Protein AF-A0A835RUQ0-F1 (afdb_monomer_lite)

Structure (mmCIF, N/CA/C/O backbone):
data_AF-A0A835RUQ0-F1
#
_entry.id   AF-A0A835RUQ0-F1
#
loop_
_atom_site.group_PDB
_atom_site.id
_atom_site.type_symbol
_atom_site.label_atom_id
_atom_site.label_alt_id
_atom_site.label_comp_id
_atom_site.label_asym_id
_atom_site.label_entity_id
_atom_site.label_seq_id
_atom_site.pdbx_PDB_ins_code
_atom_site.Cartn_x
_atom_site.Cartn_y
_atom_site.Cartn_z
_atom_site.occupancy
_atom_site.B_iso_or_equiv
_atom_site.auth_seq_id
_atom_site.auth_comp_id
_atom_site.auth_asym_id
_atom_site.auth_atom_id
_atom_site.pdbx_PDB_model_num
ATOM 1 N N . MET A 1 1 ? 3.274 1.310 27.617 1.00 34.81 1 MET A N 1
ATOM 2 C CA . MET A 1 1 ? 2.453 0.096 27.823 1.00 34.81 1 MET A CA 1
ATOM 3 C C . MET A 1 1 ? 2.215 -0.600 26.497 1.00 34.81 1 MET A C 1
ATOM 5 O O . MET A 1 1 ? 1.680 0.009 25.580 1.00 34.81 1 MET A O 1
ATOM 9 N N . ASN A 1 2 ? 2.695 -1.838 26.375 1.00 34.31 2 ASN A N 1
ATOM 10 C CA . ASN A 1 2 ? 2.659 -2.623 25.145 1.00 34.31 2 ASN A CA 1
ATOM 11 C C . ASN A 1 2 ? 1.298 -3.331 25.018 1.00 34.31 2 ASN A C 1
ATOM 13 O O . ASN A 1 2 ? 1.087 -4.388 25.603 1.00 34.31 2 ASN A O 1
ATOM 17 N N . PHE A 1 3 ? 0.374 -2.727 24.271 1.00 51.44 3 PHE A N 1
ATOM 18 C CA . PHE A 1 3 ? -0.959 -3.278 23.995 1.00 51.44 3 PHE A CA 1
ATOM 19 C C . PHE A 1 3 ? -0.957 -4.379 22.914 1.00 51.44 3 PHE A C 1
ATOM 21 O O . PHE A 1 3 ? -2.013 -4.911 22.587 1.00 51.44 3 PHE A O 1
ATOM 28 N N . GLY A 1 4 ? 0.207 -4.730 22.351 1.00 45.09 4 GLY A N 1
ATOM 29 C CA . GLY A 1 4 ? 0.317 -5.683 21.242 1.00 45.09 4 GLY A CA 1
ATOM 30 C C . GLY A 1 4 ? 0.271 -7.160 21.645 1.00 45.09 4 GLY A C 1
ATOM 31 O O . GLY A 1 4 ? 0.070 -8.007 20.780 1.00 45.09 4 GLY A O 1
ATOM 32 N N . LYS A 1 5 ? 0.450 -7.495 22.932 1.00 44.28 5 LYS A N 1
ATOM 33 C CA . LYS A 1 5 ? 0.599 -8.895 23.386 1.00 44.28 5 LYS A CA 1
ATOM 34 C C . LYS A 1 5 ? -0.615 -9.491 24.114 1.00 44.28 5 LYS A C 1
ATOM 36 O O . LYS A 1 5 ? -0.690 -10.706 24.241 1.00 44.28 5 LYS A O 1
ATOM 41 N N . GLU A 1 6 ? -1.596 -8.689 24.524 1.00 45.34 6 GLU A N 1
ATOM 42 C CA . GLU A 1 6 ? -2.783 -9.164 25.258 1.00 45.34 6 GLU A CA 1
ATOM 43 C C . GLU A 1 6 ? -4.026 -9.117 24.355 1.00 45.34 6 GLU A C 1
ATOM 45 O O . GLU A 1 6 ? -4.739 -8.121 24.252 1.00 45.34 6 GLU A O 1
ATOM 50 N N . ARG A 1 7 ? -4.276 -10.217 23.636 1.00 51.00 7 ARG A N 1
ATOM 51 C CA . ARG A 1 7 ? -5.387 -10.334 22.670 1.00 51.00 7 ARG A CA 1
ATOM 52 C C . ARG A 1 7 ? -6.780 -10.450 23.313 1.00 51.00 7 ARG A C 1
ATOM 54 O O . ARG A 1 7 ? -7.779 -10.395 22.597 1.00 51.00 7 ARG A O 1
ATOM 61 N N . LYS A 1 8 ? -6.872 -10.590 24.639 1.00 54.84 8 LYS A N 1
ATOM 62 C CA . LYS A 1 8 ? -8.118 -10.572 25.419 1.00 54.84 8 LYS A CA 1
ATOM 63 C C . LYS A 1 8 ? -7.942 -9.615 26.599 1.00 54.84 8 LYS A C 1
ATOM 65 O O . LYS A 1 8 ? -6.935 -9.674 27.289 1.00 54.84 8 LYS A O 1
ATOM 70 N N . LEU A 1 9 ? -8.919 -8.731 26.822 1.00 57.62 9 LEU A N 1
ATOM 71 C CA . LEU A 1 9 ? -9.021 -8.039 28.106 1.00 57.62 9 LEU A CA 1
ATOM 72 C C . LEU A 1 9 ? -9.418 -9.079 29.145 1.00 57.62 9 LEU A C 1
ATOM 74 O O . LEU A 1 9 ? -10.568 -9.520 29.133 1.00 57.62 9 LEU A O 1
ATOM 78 N N . GLU A 1 10 ? -8.487 -9.443 30.021 1.00 63.16 10 GLU A N 1
ATOM 79 C CA . GLU A 1 10 ? -8.781 -10.210 31.229 1.00 63.16 10 GLU A CA 1
ATOM 80 C C . GLU A 1 10 ? -9.987 -9.574 31.940 1.00 63.16 10 GLU A C 1
ATOM 82 O O . GLU A 1 10 ? -9.985 -8.375 32.240 1.00 63.16 10 GLU A O 1
ATOM 87 N N . SER A 1 11 ? -11.052 -10.348 32.166 1.00 62.75 11 SER A N 1
ATOM 88 C CA . SER A 1 11 ? -12.344 -9.839 32.655 1.00 62.75 11 SER A CA 1
ATOM 89 C C . SER A 1 11 ? -12.217 -9.039 33.959 1.00 62.75 11 SER A C 1
ATOM 91 O O . SER A 1 11 ? -12.908 -8.037 34.134 1.00 62.75 11 SER A O 1
ATOM 93 N N . CYS A 1 12 ? -11.274 -9.421 34.826 1.00 60.56 12 CYS A N 1
ATOM 94 C CA . CYS A 1 12 ? -10.948 -8.715 36.068 1.00 60.56 12 CYS A CA 1
ATOM 95 C C . CYS A 1 12 ? -10.403 -7.293 35.816 1.00 60.56 12 CYS A C 1
ATOM 97 O O . CYS A 1 12 ? -10.809 -6.331 36.465 1.00 60.56 12 CYS A O 1
ATOM 99 N N . ARG A 1 13 ? -9.556 -7.118 34.796 1.00 73.81 13 ARG A N 1
ATOM 100 C CA . ARG A 1 13 ? -8.981 -5.813 34.432 1.00 73.81 13 ARG A CA 1
ATOM 101 C C . ARG A 1 13 ? -10.009 -4.883 33.792 1.00 73.81 13 ARG A C 1
ATOM 103 O O . ARG A 1 13 ? -9.942 -3.675 33.981 1.00 73.81 13 ARG A O 1
ATOM 110 N N . LYS A 1 14 ? -10.979 -5.445 33.064 1.00 75.12 14 LYS A N 1
ATOM 111 C CA . LYS A 1 14 ? -12.108 -4.694 32.496 1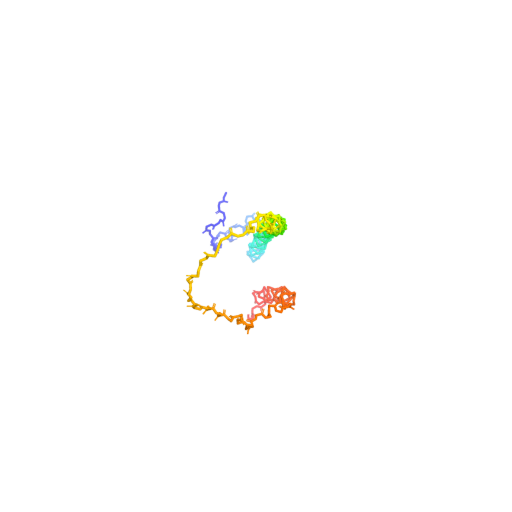.00 75.12 14 LYS A CA 1
ATOM 112 C C . LYS A 1 14 ? -13.012 -4.120 33.589 1.00 75.12 14 LYS A C 1
ATOM 114 O O . LYS A 1 14 ? -13.397 -2.963 33.482 1.00 75.12 14 LYS A O 1
ATOM 119 N N . LEU A 1 15 ? -13.327 -4.917 34.613 1.00 74.50 15 LEU A N 1
ATOM 120 C CA . LEU A 1 15 ? -14.119 -4.482 35.768 1.00 74.50 15 LEU A CA 1
ATOM 121 C C . LEU A 1 15 ? -13.394 -3.405 36.577 1.00 74.50 15 LEU A C 1
ATOM 123 O O . LEU A 1 15 ? -13.989 -2.372 36.849 1.00 74.50 15 LEU A O 1
ATOM 127 N N . HIS A 1 16 ? -12.108 -3.595 36.888 1.00 82.88 16 HIS A N 1
ATOM 128 C CA . HIS A 1 16 ? -11.329 -2.557 37.571 1.00 82.88 16 HIS A CA 1
ATOM 129 C C . HIS A 1 16 ? -11.293 -1.246 36.792 1.00 82.88 16 HIS A C 1
ATOM 131 O O . HIS A 1 16 ? -11.536 -0.195 37.376 1.00 82.88 16 HIS A O 1
ATOM 137 N N . LEU A 1 17 ? -11.044 -1.313 35.480 1.00 83.75 17 LEU A N 1
ATOM 138 C CA . LEU A 1 17 ? -11.030 -0.116 34.653 1.00 83.75 17 LEU A CA 1
ATOM 139 C C . LEU A 1 17 ? -12.406 0.553 34.670 1.00 83.75 17 LEU A C 1
ATOM 141 O O . LEU A 1 17 ? -12.493 1.723 34.991 1.00 83.75 17 LEU A O 1
ATOM 145 N N . ALA A 1 18 ? -13.483 -0.190 34.408 1.00 87.88 18 ALA A N 1
ATOM 146 C CA . ALA A 1 18 ? -14.855 0.315 34.461 1.00 87.88 18 ALA A CA 1
ATOM 147 C C . ALA A 1 18 ? -15.165 1.068 35.769 1.00 87.88 18 ALA A C 1
ATOM 149 O O . ALA A 1 18 ? -15.664 2.191 35.716 1.00 87.88 18 ALA A O 1
ATOM 150 N N . THR A 1 19 ? -14.783 0.507 36.920 1.00 88.50 19 THR A N 1
ATOM 151 C CA . THR A 1 19 ? -14.944 1.157 38.228 1.00 88.50 19 THR A CA 1
ATOM 152 C C . THR A 1 19 ? -14.112 2.437 38.358 1.00 88.50 19 THR A C 1
ATOM 154 O O . THR A 1 19 ? -14.623 3.439 38.845 1.00 88.50 19 THR A O 1
ATOM 157 N N . GLU A 1 20 ? -12.855 2.434 37.909 1.00 91.81 20 GLU A N 1
ATOM 158 C CA . GLU A 1 20 ? -11.938 3.582 38.015 1.00 91.81 20 GLU A CA 1
ATOM 159 C C . GLU A 1 20 ? -12.396 4.791 37.183 1.00 91.81 20 GLU A C 1
ATOM 161 O O . GLU A 1 20 ? -12.326 5.927 37.645 1.00 91.81 20 GLU A O 1
ATOM 166 N N . ILE A 1 21 ? -12.907 4.552 35.971 1.00 91.31 21 ILE A N 1
ATOM 167 C CA . ILE A 1 21 ? -13.442 5.599 35.078 1.00 91.31 21 ILE A CA 1
ATOM 168 C C . ILE A 1 21 ? -14.950 5.840 35.251 1.00 91.31 21 ILE A C 1
ATOM 170 O O . ILE A 1 21 ? -15.507 6.686 34.555 1.00 91.31 21 ILE A O 1
ATOM 174 N N . GLY A 1 22 ? -15.617 5.124 36.163 1.00 92.25 22 GLY A N 1
ATOM 175 C CA . GLY A 1 22 ? -17.052 5.273 36.426 1.00 92.25 22 GLY A CA 1
ATOM 176 C C . GLY A 1 22 ? -17.953 4.919 35.235 1.00 92.25 22 GLY A C 1
ATOM 177 O O . GLY A 1 22 ? -19.029 5.495 35.090 1.00 92.25 22 GLY A O 1
ATOM 178 N N . LEU A 1 23 ? -17.513 4.007 34.363 1.00 91.88 23 LEU A N 1
ATOM 179 C CA . LEU A 1 23 ? -18.259 3.551 33.185 1.00 91.88 23 LEU A CA 1
ATOM 180 C C . LEU A 1 23 ? -18.751 2.116 33.357 1.00 91.88 23 LEU A C 1
ATOM 182 O O . LEU A 1 23 ? -18.185 1.334 34.114 1.00 91.88 23 LEU A O 1
ATOM 186 N N . ASP A 1 24 ? -19.771 1.732 32.591 1.00 86.75 24 ASP A N 1
ATOM 187 C CA . ASP A 1 24 ? -20.242 0.350 32.580 1.00 86.75 24 ASP A CA 1
ATOM 188 C C . ASP A 1 24 ? -19.206 -0.583 31.900 1.00 86.75 24 ASP A C 1
ATOM 190 O O . ASP A 1 24 ? -18.668 -0.250 30.831 1.00 86.75 24 ASP A O 1
ATOM 194 N N . PRO A 1 25 ? -18.922 -1.782 32.451 1.00 82.19 25 PRO A N 1
ATOM 195 C CA . PRO A 1 25 ? -17.986 -2.736 31.850 1.00 82.19 25 PRO A CA 1
ATOM 196 C C . PRO A 1 25 ? -18.273 -3.086 30.380 1.00 82.19 25 PRO A C 1
ATOM 198 O O . PRO A 1 25 ? -17.339 -3.377 29.622 1.00 82.19 25 PRO A O 1
ATOM 201 N N . LYS A 1 26 ? -19.537 -3.040 29.937 1.00 87.06 26 LYS A N 1
ATOM 202 C CA . LYS A 1 26 ? -19.927 -3.236 28.534 1.00 87.06 26 LYS A CA 1
ATOM 203 C C . LYS A 1 26 ? -19.447 -2.085 27.653 1.00 87.06 26 LYS A C 1
ATOM 205 O O . LYS A 1 26 ? -18.929 -2.344 26.568 1.00 87.06 26 LYS A O 1
ATOM 210 N N . GLN A 1 27 ? -19.544 -0.837 28.115 1.00 87.00 27 GLN A N 1
ATOM 211 C CA . GLN A 1 27 ? -19.044 0.333 27.379 1.00 87.00 27 GLN A CA 1
ATOM 212 C C . GLN A 1 27 ? -17.530 0.250 27.184 1.00 87.00 27 GLN A C 1
ATOM 214 O O . GLN A 1 27 ? -17.031 0.460 26.077 1.00 87.00 27 GLN A O 1
ATOM 219 N N . VAL A 1 28 ? -16.805 -0.148 28.232 1.00 82.12 28 VAL A N 1
ATOM 220 C CA . VAL A 1 28 ? -15.361 -0.396 28.152 1.00 82.12 28 VAL A CA 1
ATOM 221 C C . VAL A 1 28 ? -15.063 -1.487 27.116 1.00 82.12 28 VAL A C 1
ATOM 223 O O . VAL A 1 28 ? -14.185 -1.317 26.270 1.00 82.12 28 VAL A O 1
ATOM 226 N N . ALA A 1 29 ? -15.820 -2.589 27.113 1.00 82.56 29 ALA A N 1
ATOM 227 C CA . ALA A 1 29 ? -15.637 -3.665 26.137 1.00 82.56 29 ALA A CA 1
ATOM 228 C C . ALA A 1 29 ? -15.811 -3.191 24.682 1.00 82.56 29 ALA A C 1
ATOM 230 O O . ALA A 1 29 ? -14.937 -3.466 23.853 1.00 82.56 29 ALA A O 1
ATOM 231 N N . VAL A 1 30 ? -16.891 -2.456 24.395 1.00 84.44 30 VAL A N 1
ATOM 232 C CA . VAL A 1 30 ? -17.184 -1.895 23.065 1.00 84.44 30 VAL A CA 1
ATOM 233 C C . VAL A 1 30 ? -16.111 -0.893 22.649 1.00 84.44 30 VAL A C 1
ATOM 235 O O . VAL A 1 30 ? -15.620 -0.933 21.523 1.00 84.44 30 VAL A O 1
ATOM 238 N N . TRP A 1 31 ? -15.662 -0.034 23.564 1.00 88.81 31 TRP A N 1
ATOM 239 C CA . TRP A 1 31 ? -14.603 0.930 23.276 1.00 88.81 31 TRP A CA 1
ATOM 240 C C . TRP A 1 31 ? -13.299 0.246 22.844 1.00 88.81 31 TRP A C 1
ATOM 242 O O . TRP A 1 31 ? -12.691 0.637 21.845 1.00 88.81 31 TRP A O 1
ATOM 252 N N . PHE A 1 32 ? -12.888 -0.821 23.537 1.00 83.62 32 PHE A N 1
ATOM 253 C CA . PHE A 1 32 ? -11.699 -1.586 23.152 1.00 83.62 32 PHE A CA 1
ATOM 254 C C . PHE A 1 32 ? -11.879 -2.337 21.827 1.00 83.62 32 PHE A C 1
ATOM 256 O O . PHE A 1 32 ? -10.914 -2.456 21.070 1.00 83.62 32 PHE A O 1
ATOM 263 N N . GLN A 1 33 ? -13.081 -2.844 21.532 1.00 82.94 33 GLN A N 1
ATOM 264 C CA . GLN A 1 33 ? -13.395 -3.430 20.223 1.00 82.94 33 GLN A CA 1
ATOM 265 C C . GLN A 1 33 ? -13.244 -2.388 19.113 1.00 82.94 33 GLN A C 1
ATOM 267 O O . GLN A 1 33 ? -12.438 -2.593 18.207 1.00 82.94 33 GLN A O 1
ATOM 272 N N . ASN A 1 34 ? -13.901 -1.235 19.248 1.00 89.38 34 ASN A N 1
ATOM 273 C CA . ASN A 1 34 ? -13.827 -0.135 18.285 1.00 89.38 34 ASN A CA 1
ATOM 274 C C . ASN A 1 34 ? -12.394 0.360 18.102 1.00 89.38 34 ASN A C 1
ATOM 276 O O . ASN A 1 34 ? -11.966 0.658 16.990 1.00 89.38 34 ASN A O 1
ATOM 280 N N . ARG A 1 35 ? -11.610 0.417 19.181 1.00 91.56 35 ARG A N 1
ATOM 281 C CA . ARG A 1 35 ? -10.205 0.810 19.092 1.00 91.56 35 ARG A CA 1
ATOM 282 C C . ARG A 1 35 ? -9.369 -0.196 18.302 1.00 91.56 35 ARG A C 1
ATOM 284 O O . ARG A 1 35 ? -8.536 0.229 17.505 1.00 91.56 35 ARG A O 1
ATOM 291 N N . ARG A 1 36 ? -9.594 -1.503 18.480 1.00 89.81 36 ARG A N 1
ATOM 292 C CA . ARG A 1 36 ? -8.933 -2.540 17.668 1.00 89.81 36 ARG A CA 1
ATOM 293 C C . ARG A 1 36 ? -9.383 -2.496 16.209 1.00 89.81 36 ARG A C 1
ATOM 295 O O . ARG A 1 36 ? -8.529 -2.610 15.338 1.00 89.81 36 ARG A O 1
ATOM 302 N N . ALA A 1 37 ? -10.674 -2.288 15.947 1.00 90.69 37 ALA A N 1
ATOM 303 C CA . ALA A 1 37 ? -11.209 -2.145 14.593 1.00 90.69 37 ALA A CA 1
ATOM 304 C C . ALA A 1 37 ? -10.587 -0.940 13.867 1.00 90.69 37 ALA A C 1
ATOM 306 O O . ALA A 1 37 ? -10.050 -1.086 12.771 1.00 90.69 37 ALA A O 1
ATOM 307 N N . ARG A 1 38 ? -10.529 0.226 14.530 1.00 92.50 38 ARG A N 1
ATOM 308 C CA . ARG A 1 38 ? -9.857 1.430 14.008 1.00 92.50 38 ARG A CA 1
ATOM 309 C C . ARG A 1 38 ? -8.369 1.209 13.763 1.00 92.50 38 ARG A C 1
ATOM 311 O O . ARG A 1 38 ? -7.852 1.648 12.746 1.00 92.50 38 ARG A O 1
ATOM 318 N N . TRP A 1 39 ? -7.675 0.532 14.679 1.00 91.56 39 TRP A N 1
ATOM 319 C CA . TRP A 1 39 ? -6.256 0.225 14.490 1.00 91.56 39 TRP A CA 1
ATOM 320 C C . TRP A 1 39 ? -6.035 -0.703 13.293 1.00 91.56 39 TRP A C 1
ATOM 322 O O . TRP A 1 39 ? -5.161 -0.429 12.480 1.00 91.56 39 TRP A O 1
ATOM 332 N N . LYS A 1 40 ? -6.854 -1.752 13.148 1.00 92.69 40 LYS A N 1
ATOM 333 C CA . LYS A 1 40 ? -6.783 -2.668 12.003 1.00 92.69 40 LYS A CA 1
ATOM 334 C C . LYS A 1 40 ? -7.077 -1.951 10.682 1.00 92.69 40 LYS A C 1
ATOM 336 O O . LYS A 1 40 ? -6.349 -2.166 9.724 1.00 92.69 40 LYS A O 1
ATOM 341 N N . SER A 1 41 ? -8.090 -1.085 10.659 1.00 91.56 41 SER A N 1
ATOM 342 C CA . SER A 1 41 ? -8.436 -0.282 9.476 1.00 91.56 41 SER A CA 1
ATOM 343 C C . SER A 1 41 ? -7.276 0.629 9.084 1.00 91.56 41 SER A C 1
ATOM 345 O O . SER A 1 41 ? -6.814 0.582 7.952 1.00 91.56 41 SER A O 1
ATOM 347 N N . LYS A 1 42 ? -6.700 1.347 10.057 1.00 93.06 42 LYS A N 1
ATOM 348 C CA . LYS A 1 42 ? -5.530 2.197 9.822 1.00 93.06 42 LYS A CA 1
ATOM 349 C C . LYS A 1 42 ? -4.314 1.413 9.316 1.00 93.06 42 LYS A C 1
ATOM 351 O O . LYS A 1 42 ? -3.624 1.878 8.422 1.00 93.06 42 LYS A O 1
ATOM 356 N N . GLN A 1 43 ? -4.038 0.233 9.876 1.00 92.75 43 GLN A N 1
ATOM 357 C CA . GLN A 1 43 ? -2.946 -0.614 9.381 1.00 92.75 43 GLN A CA 1
ATOM 358 C C . GLN A 1 43 ? -3.160 -1.018 7.918 1.00 92.75 43 GLN A C 1
ATOM 360 O O . GLN A 1 43 ? -2.217 -0.958 7.139 1.00 92.75 43 GLN A O 1
ATOM 365 N N . LEU A 1 44 ? -4.389 -1.381 7.542 1.00 95.56 44 LEU A N 1
ATOM 366 C CA . LEU A 1 44 ? -4.718 -1.747 6.167 1.00 95.56 44 LEU A CA 1
ATOM 367 C C . LEU A 1 44 ? -4.579 -0.554 5.207 1.00 95.56 44 LEU A C 1
ATOM 369 O O . LEU A 1 44 ? -4.026 -0.707 4.122 1.00 95.56 44 LEU A O 1
ATOM 373 N N . GLU A 1 45 ? -5.030 0.634 5.617 1.00 95.94 45 GLU A N 1
ATOM 374 C CA . GLU A 1 45 ? -4.832 1.881 4.864 1.00 95.94 45 GLU A CA 1
ATOM 375 C C . GLU A 1 45 ? -3.337 2.172 4.648 1.00 95.94 45 GLU A C 1
ATOM 377 O O . GLU A 1 45 ? -2.911 2.416 3.518 1.00 95.94 45 GLU A O 1
ATOM 382 N N . ASP A 1 46 ? -2.525 2.088 5.707 1.00 95.81 46 ASP A N 1
ATOM 383 C CA . ASP A 1 46 ? -1.077 2.319 5.643 1.00 95.81 46 ASP A CA 1
ATOM 384 C C . ASP A 1 46 ? -0.376 1.292 4.724 1.00 95.81 46 ASP A C 1
ATOM 386 O O . ASP A 1 46 ? 0.544 1.635 3.972 1.00 95.81 46 ASP A O 1
ATOM 390 N N . GLU A 1 47 ? -0.795 0.023 4.768 1.00 97.12 47 GLU A N 1
ATOM 391 C CA . GLU A 1 47 ? -0.294 -1.038 3.885 1.00 97.12 47 GLU A CA 1
ATOM 392 C C . GLU A 1 47 ? -0.685 -0.804 2.425 1.00 97.12 47 GLU A C 1
ATOM 394 O O . GLU A 1 47 ? 0.170 -0.917 1.544 1.00 97.12 47 GLU A O 1
ATOM 399 N N . TYR A 1 48 ? -1.935 -0.418 2.169 1.00 98.00 48 TYR A N 1
ATOM 400 C CA . TYR A 1 48 ? -2.411 -0.090 0.829 1.00 98.00 48 TYR A CA 1
ATOM 401 C C . TYR A 1 48 ? -1.633 1.083 0.225 1.00 98.00 48 TYR A C 1
ATOM 403 O O . TYR A 1 48 ? -1.158 0.990 -0.906 1.00 98.00 48 TYR A O 1
ATOM 411 N N . VAL A 1 49 ? -1.433 2.165 0.985 1.00 97.88 49 VAL A N 1
ATOM 412 C CA . VAL A 1 49 ? -0.650 3.328 0.532 1.00 97.88 49 VAL A CA 1
ATOM 413 C C . VAL A 1 49 ? 0.780 2.920 0.177 1.00 97.88 49 VAL A C 1
ATOM 415 O O . VAL A 1 49 ? 1.310 3.343 -0.852 1.00 97.88 49 VAL A O 1
ATOM 418 N N . ARG A 1 50 ? 1.404 2.062 0.993 1.00 97.94 50 ARG A N 1
ATOM 419 C CA . ARG A 1 50 ? 2.753 1.547 0.728 1.00 97.94 50 ARG A CA 1
ATOM 420 C C . ARG A 1 50 ? 2.801 0.715 -0.552 1.00 97.94 50 ARG A C 1
ATOM 422 O O . ARG A 1 50 ? 3.694 0.921 -1.372 1.00 97.94 50 ARG A O 1
ATOM 429 N N . LEU A 1 51 ? 1.850 -0.203 -0.720 1.00 98.38 51 LEU A N 1
ATOM 430 C CA . LEU A 1 51 ? 1.769 -1.061 -1.899 1.00 98.38 51 LEU A CA 1
ATOM 431 C C . LEU A 1 51 ? 1.554 -0.231 -3.168 1.00 98.38 51 LEU A C 1
ATOM 433 O O . LEU A 1 51 ? 2.271 -0.413 -4.149 1.00 98.38 51 LEU A O 1
ATOM 437 N N . ARG A 1 52 ? 0.633 0.735 -3.117 1.00 97.62 52 ARG A N 1
ATOM 438 C CA . ARG A 1 52 ? 0.350 1.645 -4.227 1.00 97.62 52 ARG A CA 1
ATOM 439 C C . ARG A 1 52 ? 1.572 2.472 -4.623 1.00 97.62 52 ARG A C 1
ATOM 441 O O . ARG A 1 52 ? 1.912 2.514 -5.794 1.00 97.62 52 ARG A O 1
ATOM 448 N N . SER A 1 53 ? 2.284 3.049 -3.656 1.00 98.12 53 SER A N 1
ATOM 449 C CA . SER A 1 53 ? 3.523 3.797 -3.920 1.00 98.12 53 SER A CA 1
ATOM 450 C C . SER A 1 53 ? 4.602 2.934 -4.594 1.00 98.12 53 SER A C 1
ATOM 452 O O . SER A 1 53 ? 5.262 3.364 -5.544 1.00 98.12 53 SER A O 1
ATOM 454 N N . SER A 1 54 ? 4.749 1.679 -4.153 1.00 98.44 54 SER A N 1
ATOM 455 C CA . SER A 1 54 ? 5.666 0.724 -4.786 1.00 98.44 54 SER A CA 1
ATOM 456 C C . SER A 1 54 ? 5.249 0.396 -6.220 1.00 98.44 54 SER A C 1
ATOM 458 O O . SER A 1 54 ? 6.103 0.304 -7.100 1.00 98.44 54 SER A O 1
ATOM 460 N N . HIS A 1 55 ? 3.951 0.215 -6.456 1.00 98.31 55 HIS A N 1
ATOM 461 C CA . HIS A 1 55 ? 3.401 -0.064 -7.777 1.00 98.31 55 HIS A CA 1
ATOM 462 C C . HIS A 1 55 ? 3.590 1.118 -8.736 1.00 98.31 55 HIS A C 1
ATOM 464 O O . HIS A 1 55 ? 4.089 0.936 -9.844 1.00 98.31 55 HIS A O 1
ATOM 470 N N . ASP A 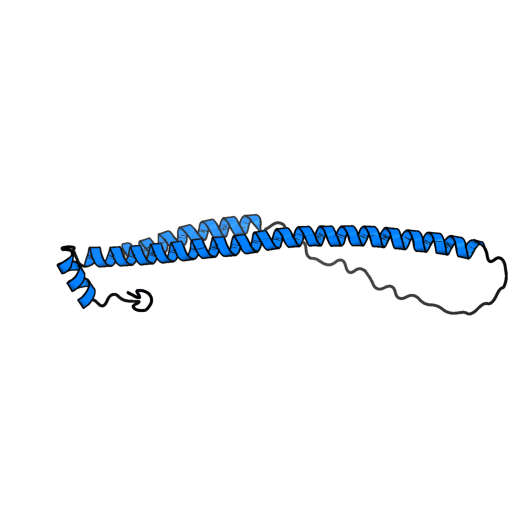1 56 ? 3.271 2.335 -8.296 1.00 98.31 56 ASP A N 1
ATOM 471 C CA . ASP A 1 56 ? 3.427 3.550 -9.100 1.00 98.31 56 ASP A CA 1
ATOM 472 C C . ASP A 1 56 ? 4.901 3.765 -9.487 1.00 98.31 56 ASP A C 1
ATOM 474 O O . ASP A 1 56 ? 5.212 4.090 -10.633 1.00 98.31 56 ASP A O 1
ATOM 478 N N . THR A 1 57 ? 5.826 3.483 -8.563 1.00 98.44 57 THR A N 1
ATOM 479 C CA . THR A 1 57 ? 7.272 3.494 -8.840 1.00 98.44 57 THR A CA 1
ATOM 480 C C . THR A 1 57 ? 7.652 2.463 -9.908 1.00 98.44 57 THR A C 1
ATOM 482 O O . THR A 1 57 ? 8.386 2.777 -10.845 1.00 98.44 57 THR A O 1
ATOM 485 N N . ALA A 1 58 ? 7.131 1.238 -9.801 1.00 98.56 58 ALA A N 1
ATOM 486 C CA . ALA A 1 58 ? 7.387 0.179 -10.774 1.00 98.56 58 ALA A CA 1
ATOM 487 C C . ALA A 1 58 ? 6.840 0.521 -12.171 1.00 98.56 58 ALA A C 1
ATOM 489 O O . ALA A 1 58 ? 7.495 0.224 -13.169 1.00 98.56 58 ALA A O 1
ATOM 490 N N . LEU A 1 59 ? 5.679 1.181 -12.257 1.00 98.56 59 LEU A N 1
ATOM 491 C CA . LEU A 1 59 ? 5.120 1.659 -13.524 1.00 98.56 59 LEU A CA 1
ATOM 492 C C . LEU A 1 59 ? 6.014 2.706 -14.192 1.00 98.56 59 LEU A C 1
ATOM 494 O O . LEU A 1 59 ? 6.246 2.628 -15.398 1.00 98.56 59 LEU A O 1
ATOM 498 N N . VAL A 1 60 ? 6.543 3.659 -13.421 1.00 98.69 60 VAL A N 1
ATOM 499 C CA . VAL A 1 60 ? 7.472 4.672 -13.947 1.00 98.69 60 VAL A CA 1
ATOM 500 C C . VAL A 1 60 ? 8.732 4.011 -14.507 1.00 98.69 60 VAL A C 1
ATOM 502 O O . VAL A 1 60 ? 9.129 4.309 -15.635 1.00 98.69 60 VAL A O 1
ATOM 505 N N . GLU A 1 61 ? 9.324 3.069 -13.769 1.00 98.50 61 GLU A N 1
ATOM 506 C CA . GLU A 1 61 ? 10.507 2.339 -14.235 1.00 98.50 61 GLU A CA 1
ATOM 507 C C . GLU A 1 61 ? 10.216 1.475 -15.464 1.00 98.50 61 GLU A C 1
ATOM 509 O O . GLU A 1 61 ? 11.013 1.460 -16.401 1.00 98.50 61 GLU A O 1
ATOM 514 N N . LYS A 1 62 ? 9.056 0.809 -15.518 1.00 98.31 62 LYS A N 1
ATOM 515 C CA . LYS A 1 62 ? 8.624 0.054 -16.700 1.00 98.31 62 LYS A CA 1
ATOM 516 C C . LYS A 1 62 ? 8.548 0.959 -17.931 1.00 98.31 62 LYS A C 1
ATOM 518 O O . LYS A 1 62 ? 9.178 0.648 -18.938 1.00 98.31 62 LYS A O 1
ATOM 523 N N . CYS A 1 63 ? 7.853 2.094 -17.838 1.00 98.50 63 CYS A N 1
ATOM 524 C CA . CYS A 1 63 ? 7.757 3.059 -18.936 1.00 98.50 63 CYS A CA 1
ATOM 525 C C . CYS A 1 63 ? 9.138 3.577 -19.371 1.00 98.50 63 CYS A C 1
ATOM 527 O O . CYS A 1 63 ? 9.400 3.740 -20.564 1.00 98.50 63 CYS A O 1
ATOM 529 N N . ARG A 1 64 ? 10.048 3.829 -18.420 1.00 98.62 64 ARG A N 1
ATOM 530 C CA . ARG A 1 64 ? 11.427 4.233 -18.727 1.00 98.62 64 ARG A CA 1
ATOM 531 C C . ARG A 1 64 ? 12.159 3.151 -19.523 1.00 98.62 64 ARG A C 1
ATOM 533 O O . ARG A 1 64 ? 12.747 3.456 -20.559 1.00 98.62 64 ARG A O 1
ATOM 540 N N . LEU A 1 65 ? 12.094 1.900 -19.071 1.00 98.69 65 LEU A N 1
ATOM 541 C CA . LEU A 1 65 ? 12.751 0.769 -19.729 1.00 98.69 65 LEU A CA 1
ATOM 542 C C . LEU A 1 65 ? 12.161 0.479 -21.113 1.00 98.69 65 LEU A C 1
ATOM 544 O O . LEU A 1 65 ? 12.911 0.212 -22.046 1.00 98.69 65 LEU A O 1
ATOM 548 N N . GLU A 1 66 ? 10.843 0.576 -21.280 1.00 98.44 66 GLU A N 1
ATOM 549 C CA . GLU A 1 66 ? 10.187 0.419 -22.584 1.00 98.44 66 GLU A CA 1
ATOM 550 C C . GLU A 1 66 ? 10.675 1.469 -23.591 1.00 98.44 66 GLU A C 1
ATOM 552 O O . GLU A 1 66 ? 11.001 1.128 -24.731 1.00 98.44 66 GLU A O 1
ATOM 557 N N . ASN A 1 67 ? 10.821 2.725 -23.155 1.00 98.38 67 ASN A N 1
ATOM 558 C CA . ASN A 1 67 ? 11.402 3.786 -23.978 1.00 98.38 67 ASN A CA 1
ATOM 559 C C . ASN A 1 67 ? 12.871 3.509 -24.326 1.00 98.38 67 ASN A C 1
ATOM 561 O O . ASN A 1 67 ? 13.275 3.682 -25.476 1.00 98.38 67 ASN A O 1
ATOM 565 N N . GLU A 1 68 ? 13.681 3.051 -23.369 1.00 98.50 68 GLU A N 1
ATOM 566 C CA . GLU A 1 68 ? 15.079 2.684 -23.628 1.00 98.50 68 GLU A CA 1
ATOM 567 C C . GLU A 1 68 ? 15.192 1.534 -24.633 1.00 98.50 68 GLU A C 1
ATOM 569 O O . GLU A 1 68 ? 15.975 1.622 -25.579 1.00 98.50 68 GLU A O 1
ATOM 574 N N . VAL A 1 69 ? 14.369 0.493 -24.493 1.00 98.56 69 VAL A N 1
ATOM 575 C CA . VAL A 1 69 ? 14.312 -0.630 -25.439 1.00 98.56 69 VAL A CA 1
ATOM 576 C C . VAL A 1 69 ? 13.916 -0.148 -26.832 1.00 98.56 69 VAL A C 1
ATOM 578 O O . VAL A 1 69 ? 14.539 -0.557 -27.814 1.00 98.56 69 VAL A O 1
ATOM 581 N N . LEU A 1 70 ? 12.920 0.735 -26.939 1.00 98.44 70 LEU A N 1
ATOM 582 C CA . LEU A 1 70 ? 12.504 1.310 -28.218 1.00 98.44 70 LEU A CA 1
ATOM 583 C C . LEU A 1 70 ? 13.652 2.089 -28.879 1.00 98.44 70 LEU A C 1
ATOM 585 O O . LEU A 1 70 ? 13.956 1.869 -30.051 1.00 98.44 70 LEU A O 1
ATOM 589 N N . MET A 1 71 ? 14.338 2.942 -28.115 1.00 98.31 71 MET A N 1
ATOM 590 C CA . MET A 1 71 ? 15.476 3.726 -28.602 1.00 98.31 71 MET A CA 1
ATOM 591 C C . MET A 1 71 ? 16.657 2.849 -29.027 1.00 98.31 71 MET A C 1
ATOM 593 O O . MET A 1 71 ? 17.330 3.147 -30.014 1.00 98.31 71 MET A O 1
ATOM 597 N N . LEU A 1 72 ? 16.933 1.771 -28.292 1.00 98.44 72 LEU A N 1
ATOM 598 C CA . LEU A 1 72 ? 17.991 0.825 -28.642 1.00 98.44 72 LEU A CA 1
ATOM 599 C C . LEU A 1 72 ? 17.649 0.040 -29.910 1.00 98.44 72 LEU A C 1
ATOM 601 O O . LEU A 1 72 ? 18.527 -0.150 -30.747 1.00 98.44 72 LEU A O 1
ATOM 605 N N . ARG A 1 73 ? 16.385 -0.357 -30.091 1.00 98.12 73 ARG A N 1
ATOM 606 C CA . ARG A 1 73 ? 15.913 -1.007 -31.323 1.00 98.12 73 ARG A CA 1
ATOM 607 C C . ARG A 1 73 ? 16.049 -0.100 -32.543 1.00 98.12 73 ARG A C 1
ATOM 609 O O . ARG A 1 73 ? 16.538 -0.557 -33.569 1.00 98.12 73 ARG A O 1
ATOM 616 N N . ASP A 1 74 ? 15.685 1.177 -32.423 1.00 98.31 74 ASP A N 1
ATOM 617 C CA . ASP A 1 74 ? 15.858 2.162 -33.501 1.00 98.31 74 ASP A CA 1
ATOM 618 C C . ASP A 1 74 ? 17.342 2.361 -33.864 1.00 98.31 74 ASP A C 1
ATOM 620 O O . ASP A 1 74 ? 17.719 2.336 -35.035 1.00 98.31 74 ASP A O 1
ATOM 624 N N . LYS A 1 75 ? 18.219 2.482 -32.858 1.00 98.06 75 LYS A N 1
ATOM 625 C CA . LYS A 1 75 ? 19.673 2.567 -33.080 1.00 98.06 75 LYS A CA 1
ATOM 626 C C . LYS A 1 75 ? 20.237 1.313 -33.746 1.00 98.06 75 LYS A C 1
ATOM 628 O O . LYS A 1 75 ? 21.069 1.439 -34.643 1.00 98.06 75 LYS A O 1
ATOM 633 N N . LEU A 1 76 ? 19.793 0.131 -33.317 1.00 97.81 76 LEU A N 1
ATOM 634 C CA . LEU A 1 76 ? 20.212 -1.139 -33.901 1.00 97.81 76 LEU A CA 1
ATOM 635 C C . LEU A 1 76 ? 19.813 -1.202 -35.379 1.00 97.81 76 LEU A C 1
ATOM 637 O O . LEU A 1 76 ? 20.688 -1.386 -36.220 1.00 97.81 76 LEU A O 1
ATOM 641 N N . ALA A 1 77 ? 18.548 -0.922 -35.701 1.00 97.44 77 ALA A N 1
ATOM 642 C CA . ALA A 1 77 ? 18.051 -0.913 -37.076 1.00 97.44 77 ALA A CA 1
ATOM 643 C C . ALA A 1 77 ? 18.837 0.056 -37.980 1.00 97.44 77 ALA A C 1
ATOM 645 O O . ALA A 1 77 ? 19.234 -0.306 -39.086 1.00 97.44 77 ALA A O 1
ATOM 646 N N . LYS A 1 78 ? 19.139 1.268 -37.491 1.00 97.12 78 LYS A N 1
ATOM 647 C CA . LYS A 1 78 ? 19.978 2.244 -38.212 1.00 97.12 78 LYS A CA 1
ATOM 648 C C . LYS A 1 78 ? 21.392 1.725 -38.465 1.00 97.12 78 LYS A C 1
ATOM 650 O O . LYS A 1 78 ? 21.930 1.917 -39.552 1.00 97.12 78 LYS A O 1
ATOM 655 N N . SER A 1 79 ? 22.001 1.078 -37.471 1.00 96.19 79 SER A N 1
ATOM 656 C CA . SER A 1 79 ? 23.340 0.502 -37.621 1.00 96.19 79 SER A CA 1
ATOM 657 C C . SER A 1 79 ? 23.360 -0.678 -38.596 1.00 96.19 79 SER A C 1
ATOM 659 O O . SER A 1 79 ? 24.276 -0.778 -39.405 1.00 96.19 79 SER A O 1
ATOM 66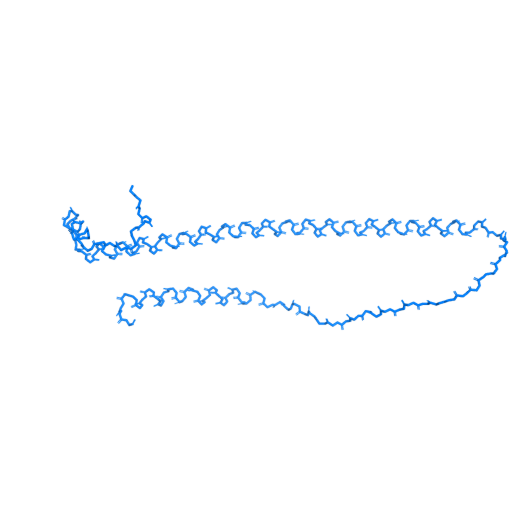1 N N . GLU A 1 80 ? 22.331 -1.528 -38.579 1.00 96.50 80 GLU A N 1
ATOM 662 C CA . GLU A 1 80 ? 22.173 -2.649 -39.510 1.00 96.50 80 GLU A CA 1
ATOM 663 C C . GLU A 1 80 ? 21.979 -2.160 -40.950 1.00 96.50 80 GLU A C 1
ATOM 665 O O . GLU A 1 80 ? 22.582 -2.707 -41.875 1.00 96.50 80 GLU A O 1
ATOM 670 N N . GLU A 1 81 ? 21.188 -1.099 -41.149 1.00 96.38 81 GLU A N 1
ATOM 671 C CA . GLU A 1 81 ? 21.020 -0.473 -42.461 1.00 96.38 81 GLU A CA 1
ATOM 672 C C . GLU A 1 81 ? 22.344 0.096 -42.987 1.00 96.38 81 GLU A C 1
ATOM 674 O O . GLU A 1 81 ? 22.688 -0.120 -44.151 1.00 96.38 81 GLU A O 1
ATOM 679 N N . GLU A 1 82 ? 23.117 0.771 -42.136 1.00 94.94 82 GLU A N 1
ATOM 680 C CA . GLU A 1 82 ? 24.414 1.328 -42.523 1.00 94.94 82 GLU A CA 1
ATOM 681 C C . GLU A 1 82 ? 25.440 0.234 -42.848 1.00 94.94 82 GLU A C 1
ATOM 683 O O . GLU A 1 82 ? 26.110 0.307 -43.878 1.00 94.94 82 GLU A O 1
ATOM 688 N N . ILE A 1 83 ? 25.511 -0.832 -42.042 1.00 94.56 83 ILE A N 1
ATOM 689 C CA . ILE A 1 83 ? 26.353 -2.003 -42.336 1.00 94.56 83 ILE A CA 1
ATOM 690 C C . ILE A 1 83 ? 25.972 -2.599 -43.694 1.00 94.56 83 ILE A C 1
ATOM 692 O O . ILE A 1 83 ? 26.849 -2.891 -44.508 1.00 94.56 83 ILE A O 1
ATOM 696 N N . LYS A 1 84 ? 24.671 -2.740 -43.974 1.00 94.44 84 LYS A N 1
ATOM 697 C CA . LYS A 1 84 ? 24.180 -3.258 -45.255 1.00 94.44 84 LYS A CA 1
ATOM 698 C C . LYS A 1 84 ? 24.548 -2.343 -46.427 1.00 94.44 84 LYS A C 1
ATOM 700 O O . LYS A 1 84 ? 24.960 -2.849 -47.471 1.00 94.44 84 LYS A O 1
ATOM 705 N N . ARG A 1 85 ? 24.447 -1.017 -46.268 1.00 94.69 85 ARG A N 1
ATOM 706 C CA . ARG A 1 85 ? 24.891 -0.048 -47.288 1.00 94.69 85 ARG A CA 1
ATOM 707 C C . ARG A 1 85 ? 26.382 -0.184 -47.570 1.00 94.69 85 ARG A C 1
ATOM 709 O O . ARG A 1 85 ? 26.758 -0.338 -48.731 1.00 94.69 85 ARG A O 1
ATOM 716 N N . LEU A 1 86 ? 27.215 -0.187 -46.531 1.00 92.88 86 LEU A N 1
ATOM 717 C CA . LEU A 1 86 ? 28.667 -0.323 -46.670 1.00 92.88 86 LEU A CA 1
ATOM 718 C C . LEU A 1 86 ? 29.061 -1.669 -47.300 1.00 92.88 86 LEU A C 1
ATOM 720 O O . LEU A 1 86 ? 29.931 -1.698 -48.169 1.00 92.88 86 LEU A O 1
ATOM 724 N N . ALA A 1 87 ? 28.387 -2.765 -46.939 1.00 90.12 87 ALA A N 1
ATOM 725 C CA . ALA A 1 87 ? 28.600 -4.078 -47.550 1.00 90.12 87 ALA A CA 1
ATOM 726 C C . ALA A 1 87 ? 28.254 -4.086 -49.051 1.00 90.12 87 ALA A C 1
ATOM 728 O O . ALA A 1 87 ? 29.060 -4.538 -49.861 1.00 90.12 87 ALA A O 1
ATOM 729 N N . SER A 1 88 ? 27.114 -3.504 -49.444 1.00 85.69 88 SER A N 1
ATOM 730 C CA . SER A 1 88 ? 26.726 -3.405 -50.861 1.00 85.69 88 SER A CA 1
ATOM 731 C C . SER A 1 88 ? 27.683 -2.540 -51.696 1.00 85.69 88 SER A C 1
ATOM 733 O O . SER A 1 88 ? 27.890 -2.799 -52.880 1.00 85.69 88 SER A O 1
ATOM 735 N N . PHE A 1 89 ? 28.316 -1.536 -51.079 1.00 75.50 89 PHE A N 1
ATOM 736 C CA . PHE A 1 89 ? 29.337 -0.709 -51.723 1.00 75.50 89 PHE A CA 1
ATOM 737 C C . PHE A 1 89 ? 30.668 -1.461 -51.899 1.00 75.50 89 PHE A C 1
ATOM 739 O O . PHE A 1 89 ? 31.347 -1.285 -52.909 1.00 75.50 89 PHE A O 1
ATOM 746 N N . ALA A 1 90 ? 31.023 -2.336 -50.953 1.00 73.19 90 ALA A N 1
ATOM 747 C CA . ALA A 1 90 ? 32.204 -3.192 -51.050 1.00 73.19 90 ALA A CA 1
ATOM 748 C C . ALA A 1 90 ? 32.062 -4.282 -52.135 1.00 73.19 90 ALA A C 1
ATOM 750 O O . ALA A 1 90 ? 33.035 -4.578 -52.828 1.00 73.19 90 ALA A O 1
ATOM 751 N N . GLU A 1 91 ? 30.859 -4.832 -52.339 1.00 60.16 91 GLU A N 1
ATOM 752 C CA . GLU A 1 91 ? 30.583 -5.832 -53.388 1.00 60.16 91 GLU A CA 1
ATOM 753 C C . GLU A 1 91 ? 30.630 -5.250 -54.816 1.00 60.16 91 GLU A C 1
ATOM 755 O O . GLU A 1 91 ? 30.978 -5.956 -55.760 1.00 60.16 91 GLU A O 1
ATOM 760 N N . GLY A 1 92 ? 30.366 -3.950 -54.994 1.00 55.62 92 GLY A N 1
ATOM 761 C CA . GLY A 1 92 ? 30.401 -3.283 -56.304 1.00 55.62 92 GLY A CA 1
ATOM 762 C C . GLY A 1 92 ? 31.798 -3.037 -56.895 1.00 55.62 92 GLY A C 1
ATOM 763 O O . GLY A 1 92 ? 31.898 -2.625 -58.050 1.00 55.62 92 GLY A O 1
ATOM 764 N N . CYS A 1 93 ? 32.878 -3.278 -56.140 1.00 46.62 93 CYS A N 1
ATOM 765 C CA . CYS A 1 93 ? 34.252 -2.958 -56.555 1.00 46.62 93 CYS A CA 1
ATOM 766 C C . CYS A 1 93 ? 35.099 -4.185 -56.956 1.00 46.62 93 CYS A C 1
ATOM 768 O O . CYS A 1 93 ? 36.257 -4.027 -57.338 1.00 46.62 93 CYS A O 1
ATOM 770 N N . VAL A 1 94 ? 34.550 -5.407 -56.909 1.00 45.25 94 VAL A N 1
ATOM 771 C CA . VAL A 1 94 ? 35.285 -6.640 -57.255 1.00 45.25 94 VAL A CA 1
ATOM 772 C C . VAL A 1 94 ? 34.664 -7.306 -58.482 1.00 45.25 94 VAL A C 1
ATOM 774 O O . VAL A 1 94 ? 33.940 -8.295 -58.406 1.00 45.25 94 VAL A O 1
ATOM 777 N N . GLY A 1 95 ? 34.976 -6.751 -59.652 1.00 42.78 95 GLY A N 1
ATOM 778 C CA . GLY A 1 95 ? 34.860 -7.470 -60.914 1.00 42.78 95 GLY A CA 1
ATOM 779 C C . GLY A 1 95 ? 36.041 -8.428 -61.091 1.00 42.78 95 GLY A C 1
ATOM 780 O O . GLY A 1 95 ? 37.140 -7.983 -61.407 1.00 42.78 95 GLY A O 1
ATOM 781 N N . GLY A 1 96 ? 35.775 -9.730 -60.940 1.00 44.84 96 GLY A N 1
ATOM 782 C CA . GLY A 1 96 ? 36.574 -10.834 -61.489 1.00 44.84 96 GLY A CA 1
ATOM 783 C C . GLY A 1 96 ? 37.506 -11.548 -60.506 1.00 44.84 96 GLY A C 1
ATOM 784 O O . GLY A 1 96 ? 38.575 -11.041 -60.203 1.00 44.84 96 GLY A O 1
ATOM 785 N N . VAL A 1 97 ? 37.112 -12.740 -60.039 1.00 36.03 97 VAL A N 1
ATOM 786 C CA . VAL A 1 97 ? 37.683 -14.064 -60.387 1.00 36.03 97 VAL A CA 1
ATOM 787 C C . VAL A 1 97 ? 36.734 -15.135 -59.815 1.00 36.03 97 VAL A C 1
ATOM 789 O O . VAL A 1 97 ? 36.295 -15.060 -58.671 1.00 36.03 97 VAL A O 1
ATOM 792 N N . GLU A 1 98 ? 36.395 -16.112 -60.651 1.00 43.72 98 GLU A N 1
ATOM 793 C CA . GLU A 1 98 ? 35.506 -17.247 -60.388 1.00 43.72 98 GLU A CA 1
ATOM 794 C C . GLU A 1 98 ? 36.120 -18.258 -59.400 1.00 43.72 98 GLU A C 1
ATOM 796 O O . GLU A 1 98 ? 37.298 -18.589 -59.517 1.00 43.72 98 GLU A O 1
ATOM 801 N N . SER A 1 99 ? 35.317 -18.837 -58.497 1.00 38.12 99 SER A N 1
ATOM 802 C CA . SER A 1 99 ? 35.482 -20.244 -58.097 1.00 38.12 99 SER A CA 1
ATOM 803 C C . SER A 1 99 ? 34.229 -20.784 -57.404 1.00 38.12 99 SER A C 1
ATOM 805 O O . SER A 1 99 ? 33.726 -20.218 -56.434 1.00 38.12 99 SER A O 1
ATOM 807 N N . ALA A 1 100 ? 33.724 -21.892 -57.936 1.00 46.53 100 ALA A N 1
ATOM 808 C CA . ALA A 1 100 ? 32.546 -22.608 -57.479 1.00 46.53 100 ALA A CA 1
ATOM 809 C C . ALA A 1 100 ? 32.873 -23.582 -56.335 1.00 46.53 100 ALA A C 1
ATOM 811 O O . ALA A 1 100 ? 33.759 -24.412 -56.499 1.00 46.53 100 ALA A O 1
ATOM 812 N N . VAL A 1 101 ? 32.076 -23.579 -55.256 1.00 42.28 101 VAL A N 1
ATOM 813 C CA . VAL A 1 101 ? 31.798 -24.767 -54.418 1.00 42.28 101 VAL A CA 1
ATOM 814 C C . VAL A 1 101 ? 30.346 -24.718 -53.906 1.00 42.28 101 VAL A C 1
ATOM 816 O O . VAL A 1 101 ? 29.999 -23.983 -52.992 1.00 42.28 101 VAL A O 1
ATOM 819 N N . VAL A 1 102 ? 29.492 -25.469 -54.606 1.00 44.09 102 VAL A N 1
ATOM 820 C CA . VAL A 1 102 ? 28.507 -26.470 -54.140 1.00 44.09 102 VAL A CA 1
ATOM 821 C C . VAL A 1 102 ? 28.001 -26.423 -52.677 1.00 44.09 102 VAL A C 1
ATOM 823 O O . VAL A 1 102 ? 28.764 -26.676 -51.753 1.00 44.09 102 VAL A O 1
ATOM 826 N N . GLY A 1 103 ? 26.665 -26.357 -52.509 1.00 36.47 103 GLY A N 1
ATOM 827 C CA . GLY A 1 103 ? 25.927 -27.243 -51.576 1.00 36.47 103 GLY A CA 1
ATOM 828 C C . GLY A 1 103 ? 25.120 -26.622 -50.416 1.00 36.47 103 GLY A C 1
ATOM 829 O O . GLY A 1 103 ? 25.680 -26.273 -49.390 1.00 36.47 103 GLY A O 1
ATOM 830 N N . SER A 1 104 ? 23.789 -26.582 -50.576 1.00 46.25 104 SER A N 1
ATOM 831 C CA . SER A 1 104 ? 22.675 -26.170 -49.673 1.00 46.25 104 SER A CA 1
ATOM 832 C C . SER A 1 104 ? 22.452 -27.103 -48.434 1.00 46.25 104 SER A C 1
ATOM 834 O O . SER A 1 104 ? 23.219 -28.057 -48.324 1.00 46.25 104 SER A O 1
ATOM 836 N N . PRO A 1 105 ? 21.402 -26.985 -47.556 1.00 54.91 105 PRO A N 1
ATOM 837 C CA . PRO A 1 105 ? 20.205 -26.121 -47.597 1.00 54.91 105 PRO A CA 1
ATOM 838 C C . PRO A 1 105 ? 19.676 -25.512 -46.264 1.00 54.91 105 PRO A C 1
ATOM 840 O O . PRO A 1 105 ? 20.119 -25.793 -45.157 1.00 54.91 105 PRO A O 1
ATOM 843 N N . SER A 1 106 ? 18.656 -24.672 -46.468 1.00 57.72 106 SER A N 1
ATOM 844 C CA . SER A 1 106 ? 17.668 -24.067 -45.562 1.00 57.72 106 SER A CA 1
ATOM 845 C C . SER A 1 106 ? 17.254 -24.860 -44.310 1.00 57.72 106 SER A C 1
ATOM 847 O O . SER A 1 106 ? 16.981 -26.058 -44.384 1.00 57.72 106 SER A O 1
ATOM 849 N N . SER A 1 107 ? 17.018 -24.140 -43.208 1.00 44.53 107 SER A N 1
ATOM 850 C CA . SER A 1 107 ? 16.058 -24.536 -42.172 1.00 44.53 107 SER A CA 1
ATOM 851 C C . SER A 1 107 ? 15.112 -23.375 -41.846 1.00 44.53 107 SER A C 1
ATOM 853 O O . SER A 1 107 ? 15.410 -22.444 -41.102 1.00 44.53 107 SER A O 1
ATOM 855 N N . SER A 1 108 ? 13.927 -23.440 -42.445 1.00 51.34 108 SER A N 1
ATOM 856 C CA . SER A 1 108 ? 12.749 -22.698 -42.007 1.00 51.34 108 SER A CA 1
ATOM 857 C C . SER A 1 108 ? 12.114 -23.429 -40.828 1.00 51.34 108 SER A C 1
ATOM 859 O O . SER A 1 108 ? 11.794 -24.606 -40.964 1.00 51.34 108 SER A O 1
ATOM 861 N N . LEU A 1 109 ? 11.855 -22.739 -39.715 1.00 48.31 109 LEU A N 1
ATOM 862 C CA . LEU A 1 109 ? 10.889 -23.185 -38.706 1.00 48.31 109 LEU A CA 1
ATOM 863 C C . LEU A 1 109 ? 10.033 -21.998 -38.237 1.00 48.31 109 LEU A C 1
ATOM 865 O O . LEU A 1 109 ? 10.385 -21.241 -37.341 1.00 48.31 109 LEU A O 1
ATOM 869 N N . THR A 1 110 ? 8.925 -21.843 -38.961 1.00 50.19 110 THR A N 1
ATOM 870 C CA . THR A 1 110 ? 7.560 -21.547 -38.496 1.00 50.19 110 THR A CA 1
ATOM 871 C C . THR A 1 110 ? 7.372 -20.600 -37.306 1.00 50.19 110 THR A C 1
ATOM 873 O O . THR A 1 110 ? 7.512 -20.985 -36.146 1.00 50.19 110 THR A O 1
ATOM 876 N N . SER A 1 111 ? 6.863 -19.404 -37.604 1.00 48.62 111 SER A N 1
ATOM 877 C CA . SER A 1 111 ? 6.086 -18.582 -36.677 1.00 48.62 111 SER A CA 1
ATOM 878 C C . SER A 1 111 ? 4.818 -19.340 -36.267 1.00 48.62 111 SER A C 1
ATOM 880 O O . SER A 1 111 ? 3.877 -19.452 -37.050 1.00 48.62 111 SER A O 1
ATOM 882 N N . ALA A 1 112 ? 4.795 -19.886 -35.053 1.00 38.47 112 ALA A N 1
ATOM 883 C CA . ALA A 1 112 ? 3.570 -20.381 -34.444 1.00 38.47 112 ALA A CA 1
ATOM 884 C C . ALA A 1 112 ? 2.800 -19.189 -33.862 1.00 38.47 112 ALA A C 1
ATOM 886 O O . ALA A 1 112 ? 3.112 -18.672 -32.792 1.00 38.47 112 ALA A O 1
ATOM 887 N N . THR A 1 113 ? 1.793 -18.745 -34.603 1.00 49.00 113 THR A N 1
ATOM 888 C CA . THR A 1 113 ? 0.639 -18.016 -34.087 1.00 49.00 113 THR A CA 1
ATOM 889 C C . THR A 1 113 ? -0.167 -18.951 -33.184 1.00 49.00 113 THR A C 1
ATOM 891 O O . THR A 1 113 ? -0.855 -19.840 -33.676 1.00 49.00 113 THR A O 1
ATOM 894 N N . HIS A 1 114 ? -0.108 -18.770 -31.863 1.00 44.78 114 HIS A N 1
ATOM 895 C CA . HIS A 1 114 ? -1.103 -19.354 -30.961 1.00 44.78 114 HIS A CA 1
ATOM 896 C C . HIS A 1 114 ? -1.244 -18.546 -29.667 1.00 44.78 114 HIS A C 1
ATOM 898 O O . HIS A 1 114 ? -0.386 -18.587 -28.791 1.00 44.78 114 HIS A O 1
ATOM 904 N N . LEU A 1 115 ? -2.394 -17.872 -29.606 1.00 42.88 115 LEU A N 1
ATOM 905 C CA . LEU A 1 115 ? -3.220 -17.575 -28.439 1.00 42.88 115 LEU A CA 1
ATOM 906 C C . LEU A 1 115 ? -2.554 -17.015 -27.180 1.00 42.88 115 LEU A C 1
ATOM 908 O O . LEU A 1 115 ? -1.962 -17.716 -26.364 1.00 42.88 115 LEU A O 1
ATOM 912 N N . GLY A 1 116 ? -2.875 -15.747 -26.971 1.00 33.06 116 GLY A N 1
ATOM 913 C CA . GLY A 1 116 ? -2.878 -15.086 -25.683 1.00 33.06 116 GLY A CA 1
ATOM 914 C C . GLY A 1 116 ? -3.420 -13.680 -25.870 1.00 33.06 116 GLY A C 1
ATOM 915 O O . GLY A 1 116 ? -2.688 -12.721 -25.658 1.00 33.06 116 GLY A O 1
ATOM 916 N N . GLU A 1 117 ? -4.665 -13.554 -26.345 1.00 37.94 117 GLU A N 1
ATOM 917 C CA . GLU A 1 117 ? -5.453 -12.347 -26.079 1.00 37.94 117 GLU A CA 1
ATOM 918 C C . GLU A 1 117 ? -5.457 -12.164 -24.559 1.00 37.94 117 GLU A C 1
ATOM 920 O O . GLU A 1 117 ? -6.222 -12.809 -23.847 1.00 37.94 117 GLU A O 1
ATOM 925 N N . PHE A 1 118 ? -4.557 -11.328 -24.042 1.00 31.22 118 PHE A N 1
ATOM 926 C CA . PHE A 1 118 ? -4.689 -10.803 -22.692 1.00 31.22 118 PHE A CA 1
ATOM 927 C C . PHE A 1 118 ? -5.696 -9.663 -22.803 1.00 31.22 118 PHE A C 1
ATOM 929 O O . PHE A 1 118 ? -5.353 -8.493 -22.980 1.00 31.22 118 PHE A O 1
ATOM 936 N N . GLY A 1 119 ? -6.957 -10.088 -22.893 1.00 37.59 119 GLY A N 1
ATOM 937 C CA . GLY A 1 119 ? -8.121 -9.236 -22.988 1.00 37.59 119 GLY A CA 1
ATOM 938 C C . GLY A 1 119 ? -8.147 -8.249 -21.833 1.00 37.59 119 GLY A C 1
ATOM 939 O O . GLY A 1 119 ? -7.785 -8.558 -20.699 1.00 37.59 119 GLY A O 1
ATOM 940 N N . MET A 1 120 ? -8.564 -7.036 -22.168 1.00 42.91 120 MET A N 1
ATOM 941 C CA . MET A 1 120 ? -8.908 -5.964 -21.249 1.00 42.91 120 MET A CA 1
ATOM 942 C C . MET A 1 120 ? -10.056 -6.391 -20.313 1.00 42.91 120 MET A C 1
ATOM 944 O O . MET A 1 120 ? -11.190 -5.977 -20.518 1.00 42.91 120 MET A O 1
ATOM 948 N N . GLU A 1 121 ? -9.780 -7.197 -19.289 1.00 45.09 121 GLU A N 1
ATOM 949 C CA . GLU A 1 121 ? -10.773 -7.573 -18.263 1.00 45.09 121 GLU A CA 1
ATOM 950 C C . GLU A 1 121 ? -10.334 -7.216 -16.832 1.00 45.09 121 GLU A C 1
ATOM 952 O O . GLU A 1 121 ? -11.041 -7.490 -15.871 1.00 45.09 121 GLU A O 1
ATOM 957 N N . GLU A 1 122 ? -9.203 -6.529 -16.655 1.00 43.88 122 GLU A N 1
ATOM 958 C CA . GLU A 1 122 ? -8.683 -6.219 -15.312 1.00 43.88 122 GLU A CA 1
ATOM 959 C C . GLU A 1 122 ? -9.369 -4.999 -14.657 1.00 43.88 122 GLU A C 1
ATOM 961 O O . GLU A 1 122 ? -9.365 -4.846 -13.437 1.00 43.88 122 GLU A O 1
ATOM 966 N N . ALA A 1 123 ? -10.013 -4.128 -15.442 1.00 47.97 123 ALA A N 1
ATOM 967 C CA . ALA A 1 123 ? -10.667 -2.929 -14.907 1.00 47.97 123 ALA A CA 1
ATOM 968 C C . ALA A 1 123 ? -11.972 -3.243 -14.145 1.00 47.97 123 ALA A C 1
ATOM 970 O O . ALA A 1 123 ? -12.256 -2.608 -13.125 1.00 47.97 123 ALA A O 1
ATOM 971 N N . ASP A 1 124 ? -12.734 -4.244 -14.597 1.00 40.88 124 ASP A N 1
ATOM 972 C CA . ASP A 1 124 ? -14.019 -4.611 -13.988 1.00 40.88 124 ASP A CA 1
ATOM 973 C C . ASP A 1 124 ? -13.838 -5.480 -12.730 1.00 40.88 124 ASP A C 1
ATOM 975 O O . ASP A 1 124 ? -14.620 -5.381 -11.777 1.00 40.88 124 ASP A O 1
ATOM 979 N N . GLU A 1 125 ? -12.761 -6.267 -12.660 1.00 44.91 125 GLU A N 1
ATOM 980 C CA . GLU A 1 125 ? -12.458 -7.125 -11.509 1.00 44.91 125 GLU A CA 1
ATOM 981 C C . GLU A 1 125 ? -12.022 -6.314 -10.273 1.00 44.91 125 GLU A C 1
ATOM 983 O O . GLU A 1 125 ? -12.394 -6.633 -9.136 1.00 44.91 125 GLU A O 1
ATOM 988 N N . ILE A 1 126 ? -11.328 -5.190 -10.486 1.00 48.19 126 ILE A N 1
ATOM 989 C CA . ILE A 1 126 ? -10.950 -4.237 -9.428 1.00 48.19 126 ILE A CA 1
ATOM 990 C C . ILE A 1 126 ? -12.193 -3.532 -8.851 1.00 48.19 126 ILE A C 1
ATOM 992 O O . ILE A 1 126 ? -12.278 -3.298 -7.642 1.00 48.19 126 ILE A O 1
ATOM 996 N N . TYR A 1 127 ? -13.200 -3.237 -9.682 1.00 49.03 127 TYR A N 1
ATOM 997 C CA . TYR A 1 127 ? -14.454 -2.633 -9.219 1.00 49.03 127 TYR A CA 1
ATOM 998 C C . TYR A 1 127 ? -15.333 -3.640 -8.459 1.00 49.03 127 TYR A C 1
ATOM 1000 O O . TYR A 1 127 ? -15.925 -3.311 -7.423 1.00 49.03 127 TYR A O 1
ATOM 1008 N N . ALA A 1 128 ? -15.370 -4.896 -8.917 1.00 50.78 128 ALA A N 1
ATOM 1009 C CA . ALA A 1 128 ? -16.096 -5.970 -8.247 1.00 50.78 128 ALA A CA 1
ATOM 1010 C C . ALA A 1 128 ? -15.494 -6.305 -6.869 1.00 50.78 128 ALA A C 1
ATOM 1012 O O . ALA A 1 128 ? -16.226 -6.391 -5.880 1.00 50.78 128 ALA A O 1
ATOM 1013 N N . THR A 1 129 ? -14.167 -6.418 -6.758 1.00 52.84 129 THR A N 1
ATOM 1014 C CA . THR A 1 129 ? -13.487 -6.694 -5.477 1.00 52.84 129 THR A CA 1
ATOM 1015 C C . THR A 1 129 ? -13.637 -5.552 -4.469 1.00 52.84 129 THR A C 1
ATOM 1017 O O . THR A 1 129 ? -13.889 -5.817 -3.290 1.00 52.84 129 THR A O 1
ATOM 1020 N N . ALA A 1 130 ? -13.594 -4.293 -4.918 1.00 54.66 130 ALA A N 1
ATOM 1021 C CA . ALA A 1 130 ? -13.856 -3.134 -4.063 1.00 54.66 130 ALA A CA 1
ATOM 1022 C C . ALA A 1 130 ? -15.299 -3.117 -3.516 1.00 54.66 130 ALA A C 1
ATOM 1024 O O . ALA A 1 130 ? -15.511 -2.836 -2.336 1.00 54.66 130 ALA A O 1
ATOM 1025 N N . SER A 1 131 ? -16.295 -3.479 -4.338 1.00 52.94 131 SER A N 1
ATOM 1026 C CA . SER A 1 131 ? -17.709 -3.507 -3.928 1.00 52.94 131 SER A CA 1
ATOM 1027 C C . SER A 1 131 ? -18.055 -4.676 -2.994 1.00 52.94 131 SER A C 1
ATOM 1029 O O . SER A 1 131 ? -18.880 -4.522 -2.086 1.00 52.94 131 SER A O 1
ATOM 1031 N N . TYR A 1 132 ? -17.426 -5.841 -3.186 1.00 49.97 132 TYR A N 1
ATOM 1032 C CA . TYR A 1 132 ? -17.634 -7.014 -2.332 1.00 49.97 132 TYR A CA 1
ATOM 1033 C C . TYR A 1 132 ? -16.902 -6.906 -0.992 1.00 49.97 132 TYR A C 1
ATOM 1035 O O . TYR A 1 132 ? -17.464 -7.294 0.033 1.00 49.97 132 TYR A O 1
ATOM 1043 N N . GLY A 1 133 ? -15.689 -6.345 -0.978 1.00 50.81 133 GLY A N 1
ATOM 1044 C CA . GLY A 1 133 ? -14.914 -6.155 0.247 1.00 50.81 133 GLY A CA 1
ATOM 1045 C C . GLY A 1 133 ? -15.660 -5.294 1.262 1.00 50.81 133 GLY A C 1
ATOM 1046 O O . GLY A 1 133 ? -15.884 -5.723 2.392 1.00 50.81 133 GLY A O 1
ATOM 1047 N N . ASP A 1 134 ? -16.140 -4.126 0.838 1.00 53.38 134 ASP A N 1
ATOM 1048 C CA . ASP A 1 134 ? -16.787 -3.163 1.733 1.00 53.38 134 ASP A CA 1
ATOM 1049 C C . ASP A 1 134 ? -18.101 -3.715 2.325 1.00 53.38 134 ASP A C 1
ATOM 1051 O O . ASP A 1 134 ? -18.369 -3.611 3.525 1.00 53.38 134 ASP A O 1
ATOM 105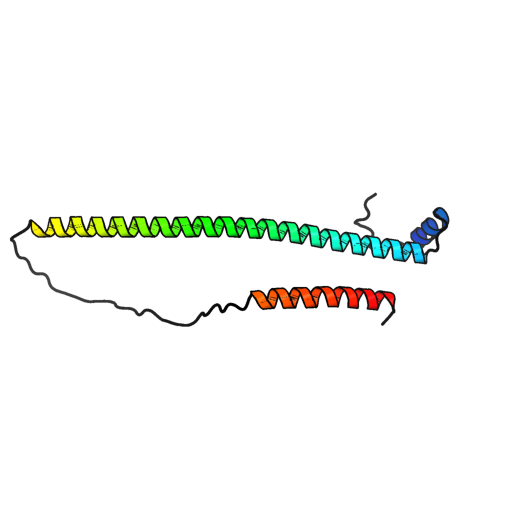5 N N . ARG A 1 135 ? -18.888 -4.447 1.520 1.00 52.91 135 ARG A N 1
ATOM 1056 C CA . ARG A 1 135 ? -20.158 -5.050 1.964 1.00 52.91 135 ARG A CA 1
ATOM 1057 C C . ARG A 1 135 ? -19.963 -6.211 2.950 1.00 52.91 135 ARG A C 1
ATOM 1059 O O . ARG A 1 135 ? -20.769 -6.367 3.868 1.00 52.91 135 ARG A O 1
ATOM 1066 N N . TYR A 1 136 ? -18.893 -6.997 2.803 1.00 54.84 136 TYR A N 1
ATOM 1067 C CA . TYR A 1 136 ? -18.568 -8.089 3.729 1.00 54.84 136 TYR A CA 1
ATOM 1068 C C . TYR A 1 136 ? -18.030 -7.586 5.076 1.00 54.84 136 TYR A C 1
ATOM 1070 O O . TYR A 1 136 ? -18.326 -8.200 6.101 1.00 54.84 136 TYR A O 1
ATOM 1078 N 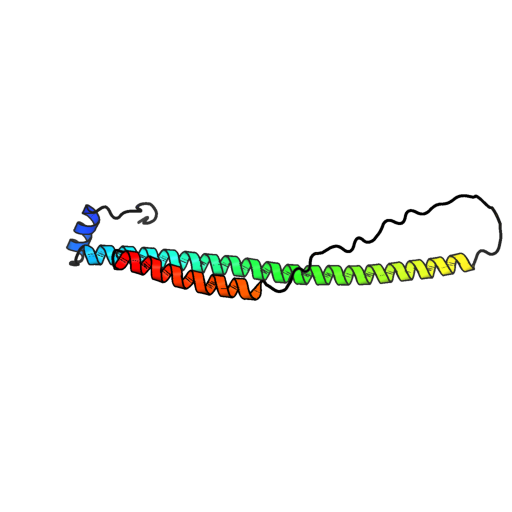N . TYR A 1 137 ? -17.312 -6.458 5.116 1.00 56.25 137 TYR A N 1
ATOM 1079 C CA . TYR A 1 137 ? -16.843 -5.875 6.380 1.00 56.25 137 TYR A CA 1
ATOM 1080 C C . TYR A 1 137 ? -17.991 -5.301 7.223 1.00 56.25 137 TYR A C 1
ATOM 1082 O O . TYR A 1 137 ? -18.042 -5.574 8.424 1.00 56.25 137 TYR A O 1
ATOM 1090 N N . TYR A 1 138 ? -18.971 -4.632 6.602 1.00 57.06 138 TYR A N 1
ATOM 1091 C CA . TYR A 1 138 ? -20.181 -4.177 7.300 1.00 57.06 138 TYR A CA 1
ATOM 1092 C C . TYR A 1 138 ? -21.074 -5.336 7.774 1.00 57.06 138 TYR A C 1
ATOM 1094 O O . TYR A 1 138 ? -21.576 -5.306 8.898 1.00 57.06 138 TYR A O 1
ATOM 1102 N N . LEU A 1 139 ? -21.252 -6.386 6.962 1.00 57.03 139 LEU A N 1
ATOM 1103 C CA . LEU A 1 139 ? -22.041 -7.565 7.351 1.00 57.03 139 LEU A CA 1
ATOM 1104 C C . LEU A 1 139 ? -21.379 -8.362 8.482 1.00 57.03 139 LEU A C 1
ATOM 1106 O O . LEU A 1 139 ? -22.067 -8.818 9.396 1.00 57.03 139 LEU A O 1
ATOM 1110 N N . MET A 1 140 ? -20.049 -8.493 8.461 1.00 61.06 140 MET A N 1
ATOM 1111 C CA . MET A 1 140 ? -19.324 -9.191 9.518 1.00 61.06 140 MET A CA 1
ATOM 1112 C C . MET A 1 140 ? -19.346 -8.392 10.831 1.00 61.06 140 MET A C 1
ATOM 1114 O O . MET A 1 140 ? -19.535 -8.989 11.886 1.00 61.06 140 MET A O 1
ATOM 1118 N N . GLU A 1 141 ? -19.239 -7.056 10.798 1.00 54.97 141 GLU A N 1
ATOM 1119 C CA . GLU A 1 141 ? -19.395 -6.218 12.001 1.00 54.97 141 GLU A CA 1
ATOM 1120 C C . GLU A 1 141 ? -20.827 -6.216 12.563 1.00 54.97 141 GLU A C 1
ATOM 1122 O O . GLU A 1 141 ? -20.995 -6.249 13.784 1.00 54.97 141 GLU A O 1
ATOM 1127 N N . LEU A 1 142 ? -21.861 -6.244 11.713 1.00 55.81 142 LEU A N 1
ATOM 1128 C CA . LEU A 1 142 ? -23.258 -6.304 12.162 1.00 55.81 142 LEU A CA 1
ATOM 1129 C C . LEU A 1 142 ? -23.634 -7.662 12.776 1.00 55.81 142 LEU A C 1
ATOM 1131 O O . LEU A 1 142 ? -24.390 -7.684 13.749 1.00 55.81 142 LEU A O 1
ATOM 1135 N N . GLY A 1 143 ? -23.069 -8.773 12.288 1.00 53.72 143 GLY A N 1
ATOM 1136 C CA . GLY A 1 143 ? -23.264 -10.104 12.882 1.00 53.72 143 GLY A CA 1
ATOM 1137 C C . GLY A 1 143 ? -22.744 -10.190 14.323 1.00 53.72 143 GLY A C 1
ATOM 1138 O O . GLY A 1 143 ? -23.432 -10.685 15.215 1.00 53.72 143 GLY A O 1
ATOM 1139 N N . TYR A 1 144 ? -21.583 -9.585 14.599 1.00 54.50 144 TYR A N 1
ATOM 1140 C CA . TYR A 1 144 ? -21.036 -9.508 15.960 1.00 54.50 144 TYR A CA 1
ATOM 1141 C C . TYR A 1 144 ? -21.792 -8.536 16.881 1.00 54.50 144 TYR A C 1
ATOM 1143 O O . TYR A 1 144 ? -21.722 -8.689 18.103 1.00 54.50 144 TYR A O 1
ATOM 1151 N N . LEU A 1 145 ? -22.500 -7.546 16.326 1.00 48.09 145 LEU A N 1
ATOM 1152 C CA . LEU A 1 145 ? -23.257 -6.551 17.093 1.00 48.09 145 LEU A CA 1
ATOM 1153 C C . LEU A 1 145 ? -24.690 -7.011 17.423 1.00 48.09 145 LEU A C 1
ATOM 1155 O O . LEU A 1 145 ? -25.208 -6.636 18.475 1.00 48.09 145 LEU A O 1
ATOM 1159 N N . TYR A 1 146 ? -25.307 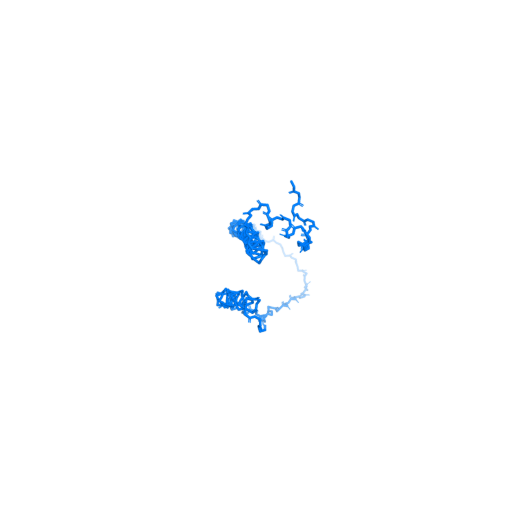-7.830 16.562 1.00 47.28 146 TYR A N 1
ATOM 1160 C CA . TYR A 1 146 ? -26.692 -8.304 16.715 1.00 47.28 146 TYR A CA 1
ATOM 1161 C C . TYR A 1 146 ? -26.848 -9.801 17.024 1.00 47.28 146 TYR A C 1
ATOM 1163 O O . TYR A 1 146 ? -27.963 -10.224 17.318 1.00 47.28 146 TYR A O 1
ATOM 1171 N N . GLY A 1 147 ? -25.768 -10.590 17.053 1.00 49.59 147 GLY A N 1
ATOM 1172 C CA . GLY A 1 147 ? -25.816 -11.982 17.513 1.00 49.59 147 GLY A CA 1
ATOM 1173 C C . GLY A 1 147 ? -26.626 -12.911 16.604 1.00 49.59 147 GLY A C 1
ATOM 1174 O O . GLY A 1 147 ? -27.473 -13.651 17.099 1.00 49.59 147 GLY A O 1
ATOM 1175 N N . MET A 1 148 ? -26.355 -12.858 15.297 1.00 41.97 148 MET A N 1
ATOM 1176 C CA . MET A 1 148 ? -26.710 -13.908 14.331 1.00 41.97 148 MET A CA 1
ATOM 1177 C C . MET A 1 148 ? -25.469 -14.731 14.001 1.00 41.97 148 MET A C 1
ATOM 1179 O O . MET A 1 148 ? -24.389 -14.111 13.858 1.00 41.97 148 MET A O 1
#

Organism: Vanilla planifolia (NCBI:txid51239)

Radius of gyration: 35.05 Å; chains: 1; bounding box: 64×33×100 Å

Secondary structure (DSSP, 8-state):
--TTS-SS--HHHHHHHHHHHT--HHHHHHHHHHHHHHHHHHHHHHHHHHHHHHHHHHHHHHHHHHHHHHHHHHHHHHHHHHHHHHHHHHHTT--------------------------S-HHHHHHHHHHHHHHHHHHHHHHHHHT-

Foldseek 3Di:
DDPPPPPDDPLVNLVVVCVVVVHDSVVSVVVVVVVVVVVVVVVVVVVVVVVVVVVVVVVVVVVVVVVVVVVVVVVVVVVVVVVVVVVVVVVVPDDDDDDDDDDDDDDDDDDDDDDDCPDPPPVVVVVVCVVVVVVVVVVVVVCVVPVD

pLDDT: mean 71.55, std 23.2, range [31.22, 98.69]

Sequence (148 aa):
MNFGKERKLESCRKLHLATEIGLDPKQVAVWFQNRRARWKSKQLEDEYVRLRSSHDTALVEKCRLENEVLMLRDKLAKSEEEIKRLASFAEGCVGGVESAVVGSPSSSLTSATHLGEFGMEEADEIYATASYGDRYYYLMELGYLYGM

InterPro domains:
  IPR000047 Helix-turn-helix motif [PR00031] (13-22)
  IPR000047 Helix-turn-helix motif [PR00031] (22-38)
  IPR001356 Homeodomain [PF00046] (2-40)
  IPR001356 Homeodomain [PS50071] (1-42)
  IPR001356 Homeodomain [SM00389] (6-46)
  IPR001356 Homeodomain [cd00086] (13-43)
  IPR009057 Homedomain-like superfamily [SSF46689] (3-44)
  IPR017970 Homeobox, conserved site [PS00027] (17-40)
  IPR045224 Homeobox-leucine zipper protein, class I, plant [PTHR24326] (2-94)